Protein AF-A0A812KHS7-F1 (afdb_monomer)

pLDDT: mean 87.13, std 8.08, range [56.22, 95.0]

Mean predicted aligned error: 7.45 Å

Sequence (59 aa):
MDPEVKKKLQVKAAVAYGRAAQAVFHYSMVPGIFAYGLWYSGEFTLDPMTLFFKIILDS

Radius of gyration: 19.78 Å; Cα contacts (8 Å, |Δi|>4): 13; chains: 1; bounding box: 35×18×55 Å

Secondary structure (DSSP, 8-state):
--HHHHHHHHHHHHHHHHHHHHHHHHHHHHHHHHHHHHHHTT---S-HHHHHHHHHH--

Foldseek 3Di:
DDPVVVVVVVVVVVVVVVVVVVVVCVVCVVVVVVQVVCVVVVNHDPPVVSVVCCVPVVD

Structure (mmCIF, N/CA/C/O backbone):
data_AF-A0A812KHS7-F1
#
_entry.id   AF-A0A812KHS7-F1
#
loop_
_atom_site.group_PDB
_atom_site.id
_atom_site.type_symbol
_atom_site.label_atom_id
_atom_site.label_alt_id
_atom_site.label_comp_id
_atom_site.label_asym_id
_atom_site.label_entity_id
_atom_site.label_seq_id
_atom_site.pdbx_PDB_ins_code
_atom_site.Cartn_x
_atom_site.Cartn_y
_atom_site.Cartn_z
_atom_site.occupancy
_atom_site.B_iso_or_equiv
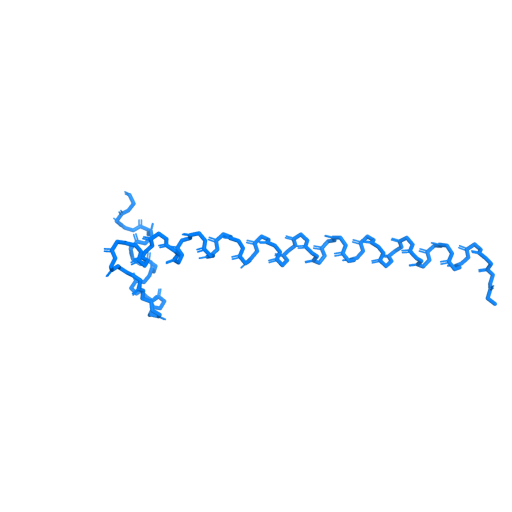_atom_site.auth_seq_id
_atom_site.auth_comp_id
_atom_site.auth_asym_id
_atom_site.auth_atom_id
_atom_site.pdbx_PDB_model_num
ATOM 1 N N . MET A 1 1 ? 16.156 -3.939 -36.177 1.00 65.25 1 MET A N 1
ATOM 2 C CA . MET A 1 1 ? 15.435 -2.928 -35.372 1.00 65.25 1 MET A CA 1
ATOM 3 C C . MET A 1 1 ? 16.319 -1.705 -35.301 1.00 65.25 1 MET A C 1
ATOM 5 O O . MET A 1 1 ? 17.484 -1.856 -34.958 1.00 65.25 1 MET A O 1
ATOM 9 N N . ASP A 1 2 ? 15.793 -0.548 -35.683 1.00 91.50 2 ASP A N 1
ATOM 10 C CA . ASP A 1 2 ? 16.559 0.694 -35.705 1.00 91.50 2 ASP A CA 1
ATOM 11 C C . ASP A 1 2 ? 17.045 1.085 -34.282 1.00 91.50 2 ASP A C 1
ATOM 13 O O . ASP A 1 2 ? 16.270 0.955 -33.320 1.00 91.50 2 ASP A O 1
ATOM 17 N N . PRO A 1 3 ? 18.311 1.514 -34.102 1.00 92.00 3 PRO A N 1
ATOM 18 C CA . PRO A 1 3 ? 18.860 1.878 -32.792 1.00 92.00 3 PRO A CA 1
ATOM 19 C C . PRO A 1 3 ? 18.074 2.983 -32.072 1.00 92.00 3 PRO A C 1
ATOM 21 O O . PRO A 1 3 ? 17.942 2.955 -30.844 1.00 92.00 3 PRO A O 1
ATOM 24 N N . GLU A 1 4 ? 17.514 3.935 -32.817 1.00 92.38 4 GLU A N 1
ATOM 25 C CA . GLU A 1 4 ? 16.718 5.034 -32.277 1.00 92.38 4 GLU A CA 1
ATOM 26 C C . GLU A 1 4 ? 15.377 4.527 -31.736 1.00 92.38 4 GLU A C 1
ATOM 28 O O . GLU A 1 4 ? 14.943 4.910 -30.643 1.00 92.38 4 GLU A O 1
ATOM 33 N N . VAL A 1 5 ? 14.751 3.590 -32.455 1.00 92.88 5 VAL A N 1
ATOM 34 C CA . VAL A 1 5 ? 13.515 2.924 -32.018 1.00 92.88 5 VAL A CA 1
ATOM 35 C C . VAL A 1 5 ? 13.755 2.132 -30.732 1.00 92.88 5 VAL A C 1
ATOM 37 O O . VAL A 1 5 ? 12.966 2.239 -29.789 1.00 92.88 5 VAL A O 1
ATOM 40 N N . LYS A 1 6 ? 14.878 1.406 -30.638 1.00 93.88 6 LYS A N 1
ATOM 41 C CA . LYS A 1 6 ? 15.257 0.672 -29.419 1.00 93.88 6 LYS A CA 1
ATOM 42 C C . LYS A 1 6 ? 15.421 1.613 -28.221 1.00 93.88 6 LYS A C 1
ATOM 44 O O . LYS A 1 6 ? 14.872 1.338 -27.153 1.00 93.88 6 LYS A O 1
ATOM 49 N N . LYS A 1 7 ? 16.111 2.746 -28.400 1.00 94.25 7 LYS A N 1
ATOM 50 C CA . LYS A 1 7 ? 16.295 3.759 -27.345 1.00 94.25 7 LYS A CA 1
ATOM 51 C C . LYS A 1 7 ? 14.960 4.355 -26.890 1.00 94.25 7 LYS A C 1
ATOM 53 O O . LYS A 1 7 ? 14.705 4.448 -25.690 1.00 94.25 7 LYS A O 1
ATOM 58 N N . LYS A 1 8 ? 14.074 4.710 -27.828 1.00 94.38 8 LYS A N 1
ATOM 59 C CA . LYS A 1 8 ? 12.730 5.233 -27.520 1.00 94.38 8 LYS A CA 1
ATOM 60 C C . LYS A 1 8 ? 11.892 4.229 -26.722 1.00 94.38 8 LYS A C 1
ATOM 62 O O . LYS A 1 8 ? 11.213 4.627 -25.778 1.00 94.38 8 LYS A O 1
ATOM 67 N N . LEU A 1 9 ? 11.957 2.941 -27.062 1.00 94.44 9 LEU A N 1
ATOM 68 C CA . LEU A 1 9 ? 11.261 1.885 -26.321 1.00 94.44 9 LEU A CA 1
ATOM 69 C C . LEU A 1 9 ? 11.814 1.707 -24.902 1.00 94.44 9 LEU A C 1
ATOM 71 O O . LEU A 1 9 ? 11.027 1.616 -23.964 1.00 94.44 9 LEU A O 1
ATOM 75 N N . GLN A 1 10 ? 13.138 1.730 -24.728 1.00 93.69 10 GLN A N 1
ATOM 76 C CA . GLN A 1 10 ? 13.766 1.649 -23.403 1.00 93.69 10 GLN A CA 1
ATOM 77 C C . GLN A 1 10 ? 13.346 2.809 -22.495 1.00 93.69 10 GLN A C 1
ATOM 79 O O . GLN A 1 10 ? 12.978 2.583 -21.345 1.00 93.69 10 GLN A O 1
ATOM 84 N N . VAL A 1 11 ? 13.331 4.039 -23.018 1.00 95.00 11 VAL A N 1
ATOM 85 C CA . VAL A 1 11 ? 12.880 5.213 -22.255 1.00 95.00 11 VAL A CA 1
ATOM 86 C C . VAL A 1 11 ? 11.402 5.088 -21.882 1.00 95.00 11 VAL A C 1
ATOM 88 O O . VAL A 1 11 ? 11.043 5.311 -20.729 1.00 95.00 11 VAL A O 1
ATOM 91 N N . LYS A 1 12 ? 10.539 4.680 -22.822 1.00 94.06 12 LYS A N 1
ATOM 92 C CA . LYS A 1 12 ? 9.111 4.462 -22.536 1.00 94.06 12 LYS A CA 1
ATOM 93 C C . LYS A 1 12 ? 8.895 3.393 -21.464 1.00 94.06 12 LYS A C 1
ATOM 95 O O . LYS A 1 12 ? 8.084 3.607 -20.568 1.00 94.06 12 LYS A O 1
ATOM 100 N N . ALA A 1 13 ? 9.633 2.286 -21.530 1.00 93.00 13 ALA A N 1
ATOM 101 C CA . ALA A 1 13 ? 9.573 1.226 -20.530 1.00 93.00 13 ALA A CA 1
ATOM 102 C C . ALA A 1 13 ? 10.041 1.718 -19.152 1.00 93.00 13 ALA A C 1
ATOM 104 O O . ALA A 1 13 ? 9.365 1.467 -18.160 1.00 93.00 13 ALA A O 1
ATOM 105 N N . ALA A 1 14 ? 11.137 2.480 -19.091 1.00 92.12 14 ALA A N 1
ATOM 106 C CA . ALA A 1 14 ? 11.637 3.057 -17.845 1.00 92.12 14 ALA A CA 1
ATOM 107 C C . ALA A 1 14 ? 10.635 4.039 -17.216 1.00 92.12 14 ALA A C 1
ATOM 109 O O . ALA A 1 14 ? 10.393 3.987 -16.014 1.00 92.12 14 ALA A O 1
ATOM 110 N N . VAL A 1 15 ? 9.998 4.895 -18.024 1.00 94.25 15 VAL A N 1
ATOM 111 C CA . VAL A 1 15 ? 8.957 5.821 -17.547 1.00 94.25 15 VAL A CA 1
ATOM 112 C C . VAL A 1 15 ? 7.718 5.065 -17.067 1.00 94.25 15 VAL A C 1
ATOM 114 O O . VAL A 1 15 ? 7.175 5.389 -16.012 1.00 94.25 15 VAL A O 1
ATOM 117 N N . ALA A 1 16 ? 7.269 4.053 -17.814 1.00 92.75 16 ALA A N 1
ATOM 118 C CA . ALA A 1 16 ? 6.135 3.223 -17.417 1.00 92.75 16 ALA A CA 1
ATOM 119 C C . ALA A 1 16 ? 6.417 2.484 -16.100 1.00 92.75 16 ALA A C 1
ATOM 121 O O . ALA A 1 16 ? 5.581 2.504 -15.198 1.00 92.75 16 ALA A O 1
ATOM 122 N N . TYR A 1 17 ? 7.617 1.917 -15.958 1.00 91.25 17 TYR A N 1
ATOM 123 C CA . TYR A 1 17 ? 8.066 1.282 -14.724 1.00 91.25 17 TYR A CA 1
ATOM 124 C C . TYR A 1 17 ? 8.134 2.278 -13.567 1.00 91.25 17 TYR A C 1
ATOM 126 O O . TYR A 1 17 ? 7.607 1.992 -12.502 1.00 91.25 17 TYR A O 1
ATOM 134 N N . GLY A 1 18 ? 8.707 3.468 -13.774 1.00 91.94 18 GLY A N 1
ATOM 135 C CA . GLY A 1 18 ? 8.775 4.506 -12.743 1.00 91.94 18 GLY A CA 1
ATOM 136 C C . GLY A 1 18 ? 7.393 4.921 -12.232 1.00 91.94 18 GLY A C 1
ATOM 137 O O . GLY A 1 18 ? 7.185 5.022 -11.025 1.00 91.94 18 GLY A O 1
ATOM 138 N N . ARG A 1 19 ? 6.416 5.077 -13.134 1.00 91.25 19 ARG A N 1
ATOM 139 C CA . ARG A 1 19 ? 5.021 5.374 -12.762 1.00 91.25 19 ARG A CA 1
ATOM 140 C C . ARG A 1 19 ? 4.363 4.223 -12.005 1.00 91.25 19 ARG A C 1
ATOM 142 O O . ARG A 1 19 ? 3.701 4.461 -10.999 1.00 91.25 19 ARG A O 1
ATOM 149 N N . ALA A 1 20 ? 4.558 2.988 -12.466 1.00 91.62 20 ALA A N 1
ATOM 150 C CA . ALA A 1 20 ? 4.033 1.806 -11.789 1.00 91.62 20 ALA A CA 1
ATOM 151 C C . ALA A 1 20 ? 4.657 1.640 -10.394 1.00 91.62 20 ALA A C 1
ATOM 153 O O . ALA A 1 20 ? 3.938 1.422 -9.425 1.00 91.62 20 ALA A O 1
ATOM 154 N N . ALA A 1 21 ? 5.972 1.821 -10.274 1.00 90.75 21 ALA A N 1
ATOM 155 C CA . ALA A 1 21 ? 6.700 1.748 -9.014 1.00 90.75 21 ALA A CA 1
ATOM 156 C C . ALA A 1 21 ? 6.234 2.824 -8.027 1.00 90.75 21 ALA A C 1
ATOM 158 O O . ALA A 1 21 ? 6.023 2.515 -6.858 1.00 90.75 21 ALA A O 1
ATOM 159 N N . GLN A 1 22 ? 6.004 4.058 -8.490 1.00 90.56 22 GLN A N 1
ATOM 160 C CA . GLN A 1 22 ? 5.444 5.120 -7.652 1.00 90.56 22 GLN A CA 1
ATOM 161 C C . GLN A 1 22 ? 4.052 4.745 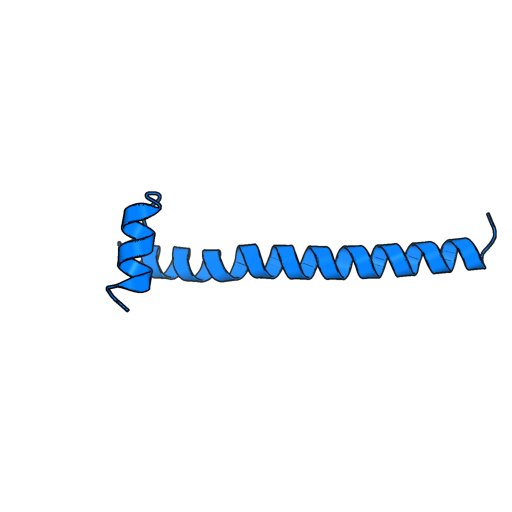-7.127 1.00 90.56 22 GLN A C 1
ATOM 163 O O . GLN A 1 22 ? 3.786 4.915 -5.938 1.00 90.56 22 GLN A O 1
ATOM 168 N N . ALA A 1 23 ? 3.172 4.229 -7.990 1.00 90.81 23 ALA A N 1
ATOM 169 C CA . ALA A 1 23 ? 1.833 3.812 -7.585 1.00 90.81 23 ALA A CA 1
ATOM 170 C C . ALA A 1 23 ? 1.893 2.662 -6.569 1.00 90.81 23 ALA A C 1
ATOM 172 O O . ALA A 1 23 ? 1.297 2.758 -5.500 1.00 90.81 23 ALA A O 1
ATOM 173 N N .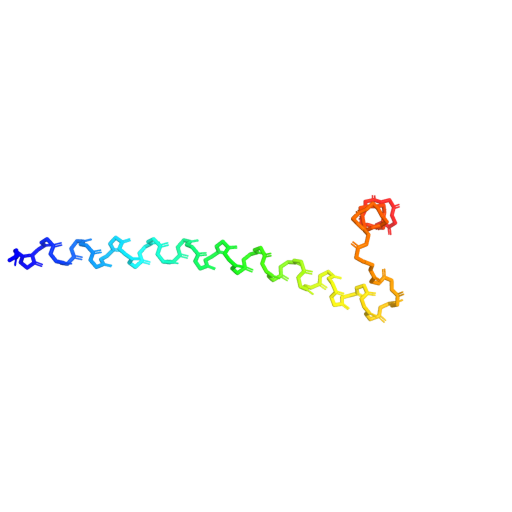 VAL A 1 24 ? 2.666 1.612 -6.860 1.00 91.25 24 VAL A N 1
ATOM 174 C CA . VAL A 1 24 ? 2.849 0.467 -5.955 1.00 91.25 24 VAL A CA 1
ATOM 175 C C . VAL A 1 24 ? 3.416 0.918 -4.614 1.00 91.25 24 VAL A C 1
ATOM 177 O O . VAL A 1 24 ? 2.898 0.520 -3.574 1.00 91.25 24 VAL A O 1
ATOM 180 N N . PHE A 1 25 ? 4.433 1.782 -4.614 1.00 89.62 25 PHE A N 1
ATOM 181 C CA . PHE A 1 25 ? 4.996 2.334 -3.386 1.00 89.62 25 PHE A CA 1
ATOM 182 C C . PHE A 1 25 ? 3.946 3.108 -2.585 1.00 89.62 25 PHE A C 1
ATOM 184 O O . PHE A 1 25 ? 3.783 2.857 -1.398 1.00 89.62 25 PHE A O 1
ATOM 191 N N . HIS A 1 26 ? 3.187 4.003 -3.220 1.00 85.81 26 HIS A N 1
ATOM 192 C CA . HIS A 1 26 ? 2.180 4.802 -2.523 1.00 85.81 26 HIS A CA 1
ATOM 193 C C . HIS A 1 26 ? 1.063 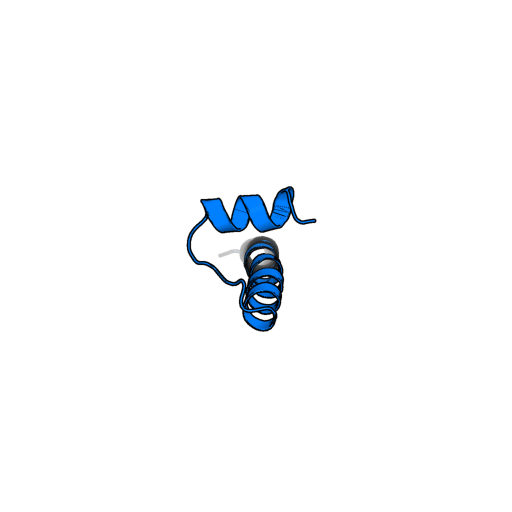3.937 -1.916 1.00 85.81 26 HIS A C 1
ATOM 195 O O . HIS A 1 26 ? 0.751 4.072 -0.733 1.00 85.81 26 HIS A O 1
ATOM 201 N N . TYR A 1 27 ? 0.518 2.999 -2.697 1.00 86.69 27 TYR A N 1
ATOM 202 C CA . TYR A 1 27 ? -0.565 2.111 -2.263 1.00 86.69 27 TYR A CA 1
ATOM 203 C C . TYR A 1 27 ? -0.116 0.978 -1.330 1.00 86.69 27 TYR A C 1
ATOM 205 O O . TYR A 1 27 ? -0.967 0.286 -0.785 1.00 86.69 27 TYR A O 1
ATOM 213 N N . SER A 1 28 ? 1.187 0.780 -1.118 1.00 90.06 28 SER A N 1
ATOM 214 C CA . SER A 1 28 ? 1.707 -0.169 -0.120 1.00 90.06 28 SER A CA 1
ATOM 215 C C . SER A 1 28 ? 2.189 0.533 1.145 1.00 90.06 28 SER A C 1
ATOM 217 O O . SER A 1 28 ? 1.860 0.104 2.249 1.00 90.06 28 SER A O 1
ATOM 219 N N . MET A 1 29 ? 2.923 1.636 0.999 1.00 91.75 29 MET A N 1
ATOM 220 C CA . MET A 1 29 ? 3.539 2.349 2.114 1.00 91.75 29 MET A CA 1
ATOM 221 C C . MET A 1 29 ? 2.493 2.993 3.022 1.00 91.75 29 MET A C 1
ATOM 223 O O . MET A 1 29 ? 2.555 2.810 4.234 1.00 91.75 29 MET A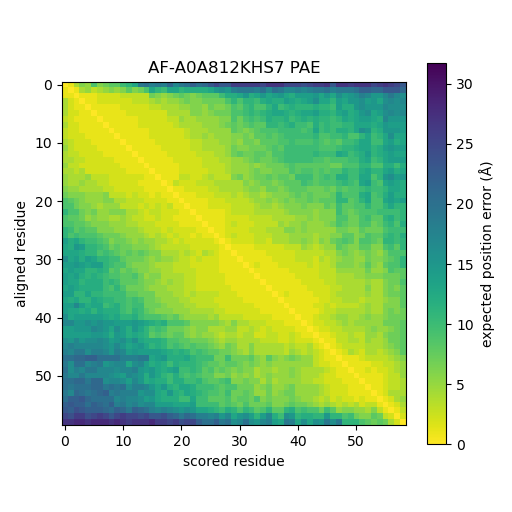 O 1
ATOM 227 N N . VAL A 1 30 ? 1.518 3.717 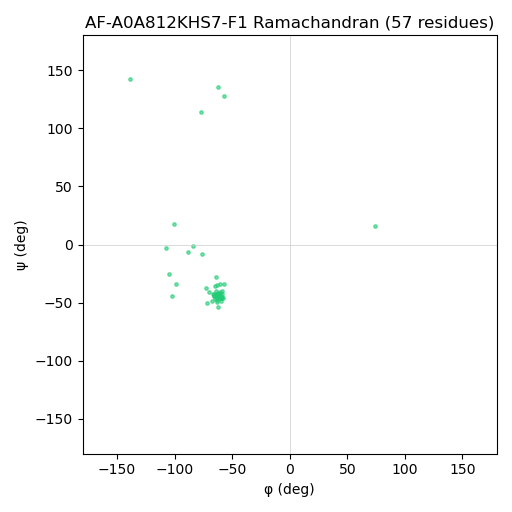2.454 1.00 86.19 30 VAL A N 1
ATOM 228 C CA . VAL A 1 30 ? 0.504 4.411 3.262 1.00 86.19 30 VAL A CA 1
ATOM 229 C C . VAL A 1 30 ? -0.324 3.400 4.066 1.00 86.19 30 VAL A C 1
ATOM 231 O O . VAL A 1 30 ? -0.315 3.506 5.294 1.00 86.19 30 VAL A O 1
ATOM 234 N N . PRO A 1 31 ? -0.941 2.362 3.460 1.00 86.88 31 PRO A N 1
ATOM 235 C CA . PRO A 1 31 ? -1.640 1.341 4.240 1.00 86.88 31 PRO A CA 1
ATOM 236 C C . PRO A 1 31 ? -0.728 0.596 5.217 1.00 86.88 31 PRO A C 1
ATOM 238 O O . PRO A 1 31 ? -1.172 0.265 6.309 1.00 86.88 31 PRO A O 1
ATOM 241 N N . GLY A 1 32 ? 0.543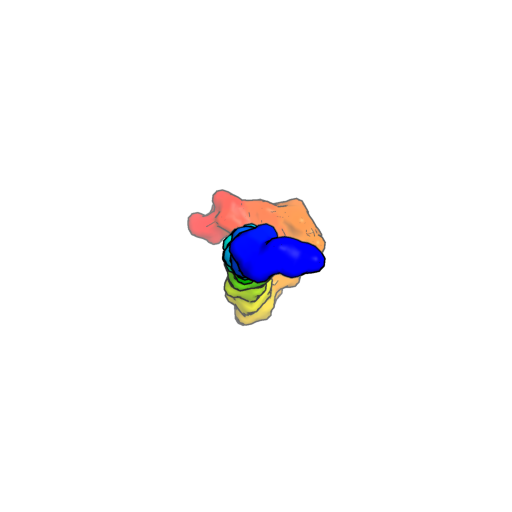 0.371 4.866 1.00 90.31 32 GLY A N 1
ATOM 242 C CA . GLY A 1 32 ? 1.523 -0.272 5.743 1.00 90.31 32 GLY A CA 1
ATOM 243 C C . GLY A 1 32 ? 1.791 0.510 7.032 1.00 90.31 32 GLY A C 1
ATOM 244 O O . GLY A 1 32 ? 1.821 -0.086 8.107 1.00 90.31 32 GLY A O 1
ATOM 245 N N . ILE A 1 33 ? 1.925 1.838 6.950 1.00 90.00 33 ILE A N 1
ATOM 246 C CA . ILE A 1 33 ? 2.114 2.704 8.127 1.00 90.00 33 ILE A CA 1
ATOM 247 C C . ILE A 1 33 ? 0.876 2.665 9.031 1.00 90.00 33 ILE A C 1
ATOM 249 O O . ILE A 1 33 ? 1.013 2.474 10.239 1.00 90.00 33 ILE A O 1
ATOM 253 N N . PHE A 1 34 ? -0.327 2.791 8.459 1.00 86.94 34 PHE A N 1
ATOM 254 C CA . PHE A 1 34 ? -1.575 2.706 9.228 1.00 86.94 34 PHE A CA 1
ATOM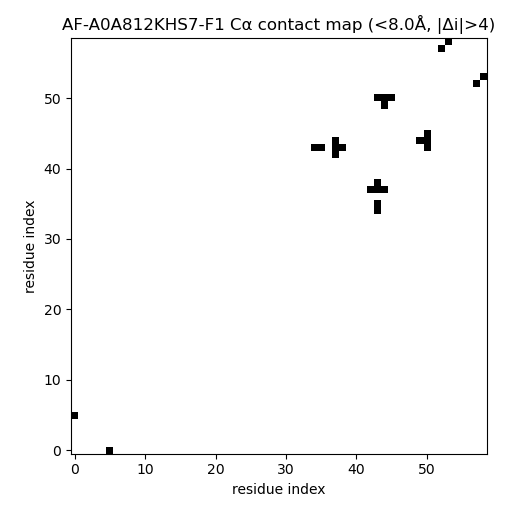 255 C C . PHE A 1 34 ? -1.757 1.327 9.868 1.00 86.94 34 PHE A C 1
ATOM 257 O O . PHE A 1 34 ? -2.067 1.236 11.054 1.00 86.94 34 PHE A O 1
ATOM 264 N N . ALA A 1 35 ? -1.503 0.256 9.114 1.00 88.38 35 ALA A N 1
ATOM 265 C CA . ALA A 1 35 ? -1.551 -1.112 9.615 1.00 88.38 35 ALA A CA 1
ATOM 266 C C . ALA A 1 35 ? -0.594 -1.316 10.796 1.00 88.38 35 ALA A C 1
ATOM 268 O O . ALA A 1 35 ? -0.993 -1.872 11.817 1.00 88.38 35 ALA A O 1
ATOM 269 N N . TYR A 1 36 ? 0.644 -0.828 10.684 1.00 90.75 36 TYR A N 1
ATOM 270 C CA . TYR A 1 36 ? 1.630 -0.918 11.758 1.00 90.75 36 TYR A CA 1
ATOM 271 C C . TYR A 1 36 ? 1.212 -0.121 13.000 1.00 90.75 36 TYR A C 1
ATOM 273 O O . TYR A 1 36 ? 1.290 -0.645 14.110 1.00 90.75 36 TYR A O 1
ATOM 281 N N . GLY A 1 37 ? 0.733 1.115 12.827 1.00 90.38 37 GLY A N 1
ATOM 282 C CA . GLY A 1 37 ? 0.259 1.948 13.936 1.00 90.38 37 GLY A CA 1
ATOM 283 C C . GLY A 1 37 ? -0.905 1.306 14.691 1.00 90.38 37 GLY A C 1
ATOM 284 O O . GLY A 1 37 ? -0.861 1.203 15.915 1.00 90.38 37 GLY A O 1
ATOM 285 N N . LEU A 1 38 ? -1.893 0.790 13.956 1.00 88.69 38 LEU A N 1
ATOM 286 C CA . LEU A 1 38 ? -3.029 0.073 14.533 1.00 88.69 38 LEU A CA 1
ATOM 287 C C . LEU A 1 38 ? -2.603 -1.234 15.206 1.00 88.69 38 LEU A C 1
ATOM 289 O O . LEU A 1 38 ? -3.162 -1.614 16.229 1.00 88.69 38 LEU A O 1
ATOM 293 N N . TRP A 1 39 ? -1.615 -1.944 14.658 1.00 91.50 39 TRP A N 1
ATOM 294 C CA . TRP A 1 39 ? -1.102 -3.160 15.290 1.00 91.50 39 TRP A CA 1
ATOM 295 C C . TRP A 1 39 ? -0.406 -2.839 16.611 1.00 91.50 39 TRP A C 1
ATOM 297 O O . TRP A 1 39 ? -0.658 -3.506 17.613 1.00 91.50 39 TRP A O 1
ATOM 307 N N . TYR A 1 40 ? 0.394 -1.772 16.634 1.00 93.06 40 TYR A N 1
ATOM 308 C CA . TYR A 1 40 ? 1.083 -1.303 17.830 1.00 93.06 40 TYR A CA 1
ATOM 309 C C . TYR A 1 40 ? 0.117 -0.856 18.942 1.00 93.06 40 TYR A C 1
ATOM 311 O O . TYR A 1 40 ? 0.396 -1.102 20.114 1.00 93.06 40 TYR A O 1
ATOM 319 N N . SER A 1 41 ? -1.030 -0.256 18.602 1.00 90.06 41 SER A N 1
ATOM 320 C CA . SER A 1 41 ? -2.066 0.119 19.579 1.00 90.06 41 SER A CA 1
ATOM 321 C C . SER A 1 41 ? -3.035 -1.015 19.948 1.00 90.06 41 SER A C 1
ATOM 323 O O . SER A 1 41 ? -3.913 -0.816 20.784 1.00 90.06 41 SER A O 1
ATOM 325 N N . GLY A 1 42 ? -2.888 -2.214 19.366 1.00 89.31 42 GLY A N 1
ATOM 326 C CA . GLY A 1 42 ? -3.805 -3.342 19.592 1.00 89.31 42 GLY A CA 1
ATOM 327 C C . GLY A 1 42 ? -5.161 -3.192 18.890 1.00 89.31 42 GLY A C 1
ATOM 328 O O . GLY A 1 42 ? -6.122 -3.888 19.207 1.00 89.31 42 GLY A O 1
ATOM 329 N N . GLU A 1 43 ? -5.242 -2.283 17.925 1.00 86.38 43 GLU A N 1
ATOM 330 C CA . GLU A 1 43 ? -6.459 -1.877 17.234 1.00 86.38 43 GLU A CA 1
ATOM 331 C C . GLU A 1 43 ? -6.570 -2.376 15.795 1.00 86.38 43 GLU A C 1
ATOM 333 O O . GLU A 1 43 ? -7.588 -2.125 15.139 1.00 86.38 43 GLU A O 1
ATOM 338 N N . PHE A 1 44 ? -5.537 -3.069 15.313 1.00 87.44 44 PHE A N 1
ATOM 339 C CA . PHE A 1 44 ? -5.493 -3.632 13.975 1.00 87.44 44 PHE A CA 1
ATOM 340 C C . PHE A 1 44 ? -6.662 -4.577 13.742 1.00 87.44 44 PHE A C 1
ATOM 342 O O . PHE A 1 44 ? -6.902 -5.516 14.500 1.00 87.44 44 PHE A O 1
ATOM 349 N N . THR A 1 45 ? -7.372 -4.333 12.651 1.00 85.38 45 THR A N 1
ATOM 350 C CA . THR A 1 45 ? -8.518 -5.129 12.245 1.00 85.38 45 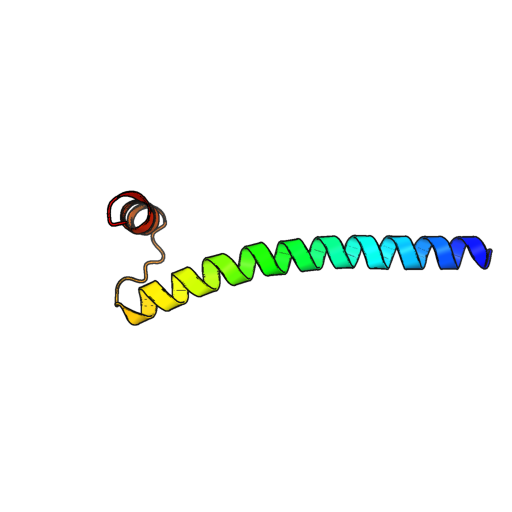THR A CA 1
ATOM 351 C C . THR A 1 45 ? -8.481 -5.349 10.743 1.00 85.38 45 THR A C 1
ATOM 353 O O . THR A 1 45 ? -8.098 -4.466 9.976 1.00 85.38 45 THR A O 1
ATOM 356 N N . LEU A 1 46 ? -8.875 -6.553 10.332 1.00 85.62 46 LEU A N 1
ATOM 357 C CA . LEU A 1 46 ? -9.090 -6.903 8.929 1.00 85.62 46 LEU A CA 1
ATOM 358 C C . LEU A 1 46 ? -10.524 -6.597 8.480 1.00 85.62 46 LEU A C 1
ATOM 360 O O . LEU A 1 46 ? -10.823 -6.731 7.296 1.00 85.62 46 LEU A O 1
ATOM 364 N N . ASP A 1 47 ? -11.403 -6.199 9.406 1.00 87.94 47 ASP A N 1
ATOM 365 C CA . ASP A 1 47 ? -12.743 -5.739 9.066 1.00 87.94 47 ASP A CA 1
ATOM 366 C C . ASP A 1 47 ? -12.683 -4.301 8.517 1.00 87.94 47 ASP A C 1
ATOM 368 O O . ASP A 1 47 ? -12.364 -3.369 9.268 1.00 87.94 47 ASP A O 1
ATOM 372 N N . PRO A 1 48 ? -13.010 -4.090 7.228 1.00 79.25 48 PRO A N 1
ATOM 373 C CA . PRO A 1 48 ? -12.948 -2.773 6.609 1.00 79.25 48 PRO A CA 1
ATOM 374 C C . PRO A 1 48 ? -13.927 -1.769 7.233 1.00 79.25 48 PRO A C 1
ATOM 376 O O . PRO A 1 48 ? -13.637 -0.573 7.217 1.00 79.25 48 PRO A O 1
ATOM 379 N N . MET A 1 49 ? -15.052 -2.221 7.802 1.00 84.88 49 MET A N 1
ATOM 380 C CA . MET A 1 49 ? -16.027 -1.320 8.429 1.00 84.88 49 MET A CA 1
ATOM 381 C C . MET A 1 49 ? -15.491 -0.758 9.742 1.00 84.88 49 MET A C 1
ATOM 383 O O . MET A 1 49 ? -15.467 0.459 9.929 1.00 84.88 49 MET A O 1
ATOM 387 N N . THR A 1 50 ? -14.995 -1.628 10.624 1.00 82.31 50 THR A N 1
ATOM 388 C CA . THR A 1 50 ? -14.348 -1.206 11.873 1.00 82.31 50 THR A CA 1
ATOM 389 C C . THR A 1 50 ? -13.140 -0.305 11.599 1.00 82.31 50 THR A C 1
ATOM 391 O O . THR A 1 50 ? -12.959 0.699 12.284 1.00 82.31 50 THR A O 1
ATOM 394 N N . LEU A 1 51 ? -12.341 -0.612 10.570 1.00 79.56 51 LEU A N 1
ATOM 395 C CA . LEU A 1 51 ? -11.194 0.211 10.179 1.00 79.56 51 LEU A CA 1
ATOM 396 C C . LEU A 1 51 ? -11.612 1.617 9.721 1.00 79.56 51 LEU A C 1
ATOM 398 O O . LEU A 1 51 ? -11.009 2.601 10.142 1.00 79.56 51 LEU A O 1
ATOM 402 N N . PHE A 1 52 ? -12.649 1.721 8.884 1.00 81.19 52 PHE A N 1
ATOM 403 C CA . PHE A 1 52 ? -13.171 3.006 8.414 1.00 81.19 52 PHE A CA 1
ATOM 404 C C . PHE A 1 52 ? -13.645 3.883 9.575 1.00 81.19 52 PHE A C 1
ATOM 406 O O . PHE A 1 52 ? -13.287 5.058 9.638 1.00 81.19 52 PHE A O 1
ATOM 413 N N . PHE A 1 53 ? -14.400 3.310 10.516 1.00 82.62 53 PHE A N 1
ATOM 414 C CA . PHE A 1 53 ? -14.874 4.052 11.682 1.00 82.62 53 PHE A CA 1
ATOM 415 C C . PHE A 1 53 ? -13.724 4.552 12.557 1.00 82.62 53 PHE A C 1
ATOM 417 O O . PHE A 1 53 ? -13.723 5.723 12.919 1.00 82.62 53 PHE A O 1
ATOM 424 N N . LYS A 1 54 ? -12.704 3.725 12.804 1.00 73.06 54 LYS A N 1
ATOM 425 C CA . LYS A 1 54 ? -11.520 4.141 13.570 1.00 73.06 54 LYS A CA 1
ATOM 426 C C . LYS A 1 54 ? -10.720 5.249 12.890 1.00 73.06 54 LYS A C 1
ATOM 428 O O . LYS A 1 54 ? -10.253 6.167 13.545 1.00 73.06 54 LYS A O 1
ATOM 433 N N . ILE A 1 55 ? -10.560 5.180 11.567 1.00 75.88 55 ILE A N 1
ATOM 434 C CA . ILE A 1 55 ? -9.782 6.182 10.827 1.00 75.88 55 ILE A CA 1
ATOM 435 C C . ILE A 1 55 ? -10.525 7.521 10.734 1.00 75.88 55 ILE A C 1
ATOM 437 O O . ILE A 1 55 ? -9.869 8.555 10.773 1.00 75.88 55 ILE A O 1
ATOM 441 N N . ILE A 1 56 ? -11.854 7.514 10.569 1.00 78.44 56 ILE A N 1
ATOM 442 C CA . ILE A 1 56 ? -12.651 8.713 10.240 1.00 78.44 56 ILE A CA 1
ATOM 443 C C . ILE A 1 56 ? -13.333 9.345 11.461 1.00 78.44 56 ILE A C 1
ATOM 445 O O . ILE A 1 56 ? -13.544 10.556 11.462 1.00 78.44 56 ILE A O 1
ATOM 449 N N . LEU A 1 57 ? -13.753 8.547 12.448 1.00 72.38 57 LEU A N 1
ATOM 450 C CA . LEU A 1 57 ? -14.544 9.027 13.589 1.00 72.38 57 LEU A CA 1
ATOM 451 C C . LEU A 1 57 ? -13.740 9.151 14.887 1.00 72.38 57 LEU A C 1
ATOM 453 O O . LEU A 1 57 ? -14.119 9.964 15.724 1.00 72.38 57 LEU A O 1
ATOM 457 N N . ASP A 1 58 ? -12.657 8.384 15.037 1.00 60.53 58 ASP A N 1
ATOM 458 C CA . ASP A 1 58 ? -11.755 8.427 16.202 1.00 60.53 58 ASP A CA 1
ATOM 459 C C . ASP A 1 58 ? -10.456 9.226 15.921 1.00 60.53 58 ASP A C 1
ATOM 461 O O . ASP A 1 58 ? -9.465 9.067 16.637 1.00 60.53 58 ASP A O 1
ATOM 465 N N . SER A 1 59 ? -10.436 10.068 14.872 1.00 56.22 59 SER A N 1
ATOM 466 C CA . SER A 1 59 ? -9.283 10.915 14.494 1.00 56.22 59 SER A CA 1
ATOM 467 C C . SER A 1 59 ? -9.045 12.103 15.427 1.00 56.22 59 SER A C 1
ATOM 469 O O . SER A 1 59 ? -10.027 12.788 15.792 1.00 56.22 59 SER A O 1
#

Solvent-accessible surface area (backbone atoms only — not comparable to full-atom values): 3439 Å² total; per-residue (Å²): 132,59,71,68,60,53,52,54,50,52,53,52,51,53,51,52,47,51,52,49,49,51,51,54,48,53,71,44,50,57,58,47,53,53,50,50,53,27,48,74,72,73,62,56,64,90,49,67,66,64,43,50,47,50,64,71,73,70,106